Protein AF-A0A8T5L4L7-F1 (afdb_monomer_lite)

Sequence (57 aa):
MSIKETIKHYIRVMRIARKPSKEEFVNTGKVCALGIGIIGVIGFAIFIAFVLLLPWL

Structure (mmCIF, N/CA/C/O backbone):
data_AF-A0A8T5L4L7-F1
#
_entry.id   AF-A0A8T5L4L7-F1
#
loop_
_atom_site.group_PDB
_atom_site.id
_atom_site.type_symbol
_atom_site.label_atom_id
_atom_site.label_alt_id
_atom_site.label_comp_id
_atom_site.label_asym_id
_atom_site.label_entity_id
_atom_site.label_seq_id
_atom_site.pdbx_PDB_ins_code
_atom_site.Cartn_x
_atom_site.Cartn_y
_atom_site.Cartn_z
_atom_site.occupancy
_atom_site.B_iso_or_equiv
_atom_site.auth_seq_id
_atom_site.auth_comp_id
_atom_site.auth_asym_id
_atom_site.auth_atom_id
_atom_site.pdbx_PDB_model_num
ATOM 1 N N . MET A 1 1 ? -0.485 -12.006 33.528 1.00 60.75 1 MET A N 1
ATOM 2 C CA . MET A 1 1 ? -1.538 -11.490 32.628 1.00 60.75 1 MET A CA 1
ATOM 3 C C . MET A 1 1 ? -2.333 -12.673 32.115 1.00 60.75 1 MET A C 1
ATOM 5 O O . MET A 1 1 ? -1.743 -13.574 31.532 1.00 60.75 1 MET A O 1
ATOM 9 N N . SER A 1 2 ? -3.628 -12.727 32.406 1.00 86.75 2 SER A N 1
ATOM 10 C CA . SER A 1 2 ? -4.513 -13.801 31.958 1.00 86.75 2 SER A CA 1
ATOM 11 C C . SER A 1 2 ? -4.914 -13.584 30.498 1.00 86.75 2 SER A C 1
ATOM 13 O O . SER A 1 2 ? -5.199 -12.462 30.085 1.00 86.75 2 SER A O 1
ATOM 15 N N . ILE A 1 3 ? -5.000 -14.657 29.707 1.00 90.06 3 ILE A N 1
ATOM 16 C CA . ILE A 1 3 ? -5.407 -14.609 28.287 1.00 90.06 3 ILE A CA 1
ATOM 17 C C . ILE A 1 3 ? -6.758 -13.889 28.113 1.00 90.06 3 ILE A C 1
ATOM 19 O O . ILE A 1 3 ? -6.961 -13.152 27.147 1.00 90.06 3 ILE A O 1
ATOM 23 N N . LYS A 1 4 ? -7.667 -14.034 29.088 1.00 90.31 4 LYS A N 1
ATOM 24 C CA . LYS A 1 4 ? -8.972 -13.354 29.094 1.00 90.31 4 LYS A CA 1
ATOM 25 C C . LYS A 1 4 ? -8.846 -11.826 29.134 1.00 90.31 4 LYS A C 1
ATOM 27 O O . LYS A 1 4 ? -9.640 -11.131 28.501 1.00 90.31 4 LYS A O 1
ATOM 32 N N . GLU A 1 5 ? -7.859 -11.300 29.853 1.00 91.56 5 GLU A N 1
ATOM 33 C CA . GLU A 1 5 ? -7.613 -9.857 29.971 1.00 91.56 5 GLU A CA 1
ATOM 34 C C . GLU A 1 5 ? -7.031 -9.296 28.671 1.00 91.56 5 GLU A C 1
ATOM 36 O O . GLU A 1 5 ? -7.483 -8.254 28.194 1.00 91.56 5 GLU A O 1
ATOM 41 N N . THR A 1 6 ? -6.114 -10.034 28.040 1.00 91.00 6 THR A N 1
ATOM 42 C CA . THR A 1 6 ? -5.518 -9.676 26.745 1.00 91.00 6 THR A CA 1
ATOM 43 C C . THR A 1 6 ? -6.566 -9.602 25.631 1.00 91.00 6 THR A C 1
ATOM 45 O O . THR A 1 6 ? -6.615 -8.625 24.884 1.00 91.00 6 THR A O 1
ATOM 48 N N . ILE A 1 7 ? -7.475 -10.580 25.557 1.00 94.31 7 ILE A N 1
ATOM 49 C CA . ILE A 1 7 ? -8.571 -10.573 24.574 1.00 94.31 7 ILE A CA 1
ATOM 50 C C . ILE A 1 7 ? -9.503 -9.377 24.807 1.00 94.31 7 ILE A C 1
ATOM 52 O O . ILE A 1 7 ? -9.867 -8.670 23.865 1.00 94.31 7 ILE A O 1
ATOM 56 N N . LYS A 1 8 ? -9.860 -9.102 26.068 1.00 94.06 8 LYS A N 1
ATOM 57 C CA . LYS A 1 8 ? -10.702 -7.952 26.423 1.00 94.06 8 LYS A CA 1
ATOM 58 C C . LYS A 1 8 ? -10.045 -6.624 26.029 1.00 94.0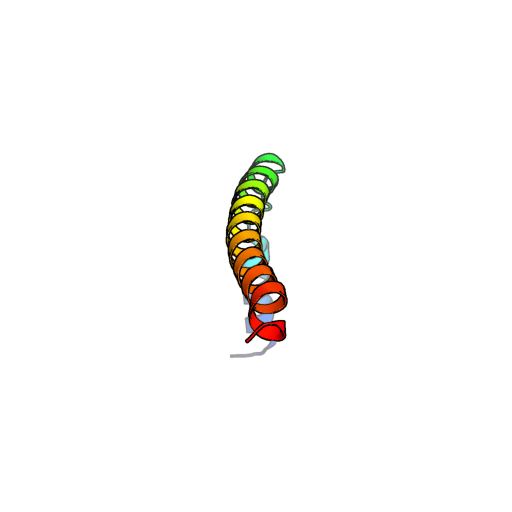6 8 LYS A C 1
ATOM 60 O O . LYS A 1 8 ? -10.742 -5.710 25.585 1.00 94.06 8 L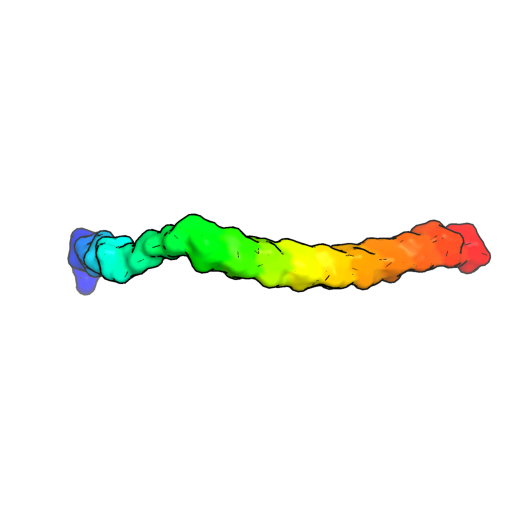YS A O 1
ATOM 65 N N . HIS A 1 9 ? -8.721 -6.531 26.142 1.00 93.69 9 HIS A N 1
ATOM 66 C CA . HIS A 1 9 ? -7.947 -5.378 25.693 1.00 93.69 9 HIS A CA 1
ATOM 67 C C . HIS A 1 9 ? -8.007 -5.202 24.164 1.00 93.69 9 HIS A C 1
ATOM 69 O O . HIS A 1 9 ? -8.361 -4.121 23.694 1.00 93.69 9 HIS A O 1
ATOM 75 N N . TYR A 1 10 ? -7.774 -6.258 23.377 1.00 94.12 10 TYR A N 1
ATOM 76 C CA . TYR A 1 10 ? -7.851 -6.186 21.909 1.00 94.12 10 TYR A CA 1
ATOM 77 C C . TYR A 1 10 ? -9.243 -5.822 21.387 1.00 94.12 10 TYR A C 1
ATOM 79 O O . TYR A 1 10 ? -9.366 -5.016 20.466 1.00 94.12 10 TYR A O 1
ATOM 87 N N . ILE A 1 11 ? -10.306 -6.335 22.012 1.00 94.31 11 ILE A N 1
ATOM 88 C CA . ILE A 1 11 ? -11.686 -5.960 21.666 1.00 94.31 11 ILE A CA 1
ATOM 89 C C . ILE A 1 11 ? -11.910 -4.456 21.865 1.00 94.31 11 ILE A C 1
ATOM 91 O O . ILE A 1 11 ? -12.574 -3.817 21.047 1.00 94.31 11 ILE A O 1
ATOM 95 N N . ARG A 1 12 ? -11.351 -3.867 22.929 1.00 95.00 12 ARG A N 1
ATOM 96 C CA . ARG A 1 12 ? -11.460 -2.425 23.175 1.00 95.00 12 ARG A CA 1
ATOM 97 C C . ARG A 1 12 ? -10.740 -1.620 22.095 1.00 95.00 12 ARG A C 1
ATOM 99 O O . ARG A 1 12 ? -11.306 -0.647 21.616 1.00 95.00 12 ARG A O 1
ATOM 106 N N . VAL A 1 13 ? -9.549 -2.051 21.680 1.00 94.88 13 VAL A N 1
ATOM 107 C CA . VAL A 1 13 ? -8.791 -1.405 20.595 1.00 94.88 13 VAL A CA 1
ATOM 108 C C . VAL A 1 13 ? -9.569 -1.451 19.278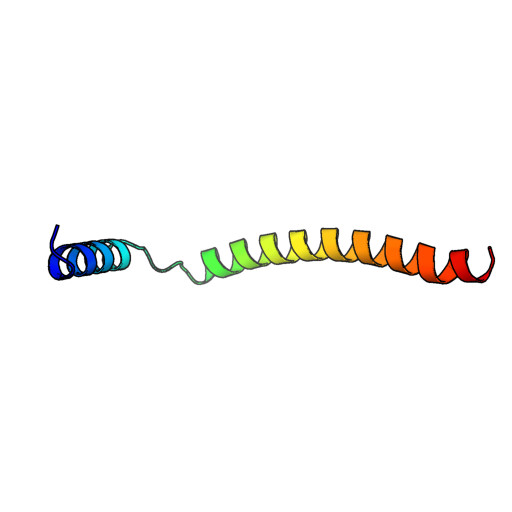 1.00 94.88 13 VAL A C 1
ATOM 110 O O . VAL A 1 13 ? -9.759 -0.414 18.649 1.00 94.88 13 VAL A O 1
ATOM 113 N N . MET A 1 14 ? -10.106 -2.616 18.899 1.00 91.50 14 MET A N 1
ATOM 114 C CA . MET A 1 14 ? -10.916 -2.747 17.679 1.00 91.50 14 MET A CA 1
ATOM 115 C C . MET A 1 14 ? -12.183 -1.884 17.708 1.00 91.50 14 MET A C 1
ATOM 117 O O . MET A 1 14 ? -12.602 -1.389 16.669 1.00 91.50 14 MET A O 1
ATOM 121 N N . ARG A 1 15 ? -12.786 -1.667 18.885 1.00 91.81 15 ARG A N 1
ATOM 122 C CA . ARG A 1 15 ? -13.941 -0.764 19.039 1.00 91.81 15 ARG A CA 1
ATOM 123 C C . ARG A 1 15 ? -13.586 0.717 18.893 1.00 91.81 15 ARG A C 1
ATOM 125 O O . ARG A 1 15 ? -14.464 1.498 18.549 1.00 91.81 15 ARG A O 1
ATOM 132 N N . ILE A 1 16 ? -12.343 1.104 19.186 1.00 94.12 16 ILE A N 1
ATOM 133 C CA . ILE A 1 16 ? -11.863 2.491 19.053 1.00 94.12 16 ILE A CA 1
ATOM 134 C C . ILE A 1 16 ? -11.482 2.803 17.596 1.00 94.12 16 ILE A C 1
ATOM 136 O O . ILE A 1 16 ? -11.513 3.962 17.187 1.00 94.12 16 ILE A O 1
ATOM 140 N N . ALA A 1 17 ? -11.150 1.787 16.794 1.00 91.44 17 ALA A N 1
ATOM 141 C CA . ALA A 1 17 ? -10.835 1.970 15.384 1.00 91.44 17 ALA A CA 1
ATOM 142 C C . ALA A 1 17 ? -12.035 2.559 14.615 1.00 91.44 17 ALA A C 1
ATOM 144 O O . ALA A 1 17 ? -13.113 1.966 14.541 1.00 91.44 17 ALA A O 1
ATOM 145 N N . ARG A 1 18 ? -11.844 3.741 14.019 1.00 89.25 18 ARG A N 1
ATOM 146 C CA . ARG A 1 18 ? -12.851 4.409 13.186 1.00 89.25 18 ARG A CA 1
ATOM 147 C C . ARG A 1 18 ? -12.940 3.703 11.834 1.00 89.25 18 ARG A C 1
ATOM 149 O O . ARG A 1 18 ? -11.939 3.575 11.135 1.00 89.25 18 ARG A O 1
ATOM 156 N N . LYS A 1 19 ? -14.146 3.284 11.440 1.00 91.75 19 LYS A N 1
ATOM 157 C CA . LYS A 1 19 ? -14.393 2.791 10.078 1.00 91.75 19 LYS A CA 1
ATOM 158 C C . LYS A 1 19 ? -14.164 3.943 9.085 1.00 91.75 19 LYS A C 1
ATOM 160 O O . LYS A 1 19 ? -14.775 4.996 9.283 1.00 91.75 19 LYS A O 1
ATOM 165 N N . PRO A 1 20 ? -13.326 3.766 8.048 1.00 90.88 20 PRO A N 1
ATOM 166 C CA . PRO A 1 20 ? -13.066 4.825 7.079 1.00 90.88 20 PRO A CA 1
ATOM 167 C C . PRO A 1 20 ? -14.341 5.188 6.317 1.00 90.88 20 PRO A C 1
ATOM 169 O O . PRO A 1 20 ? -15.216 4.339 6.093 1.00 90.88 20 PRO A O 1
ATOM 172 N N . SER A 1 21 ? -14.447 6.450 5.903 1.00 95.62 21 SER A N 1
ATOM 173 C CA . SER A 1 21 ? -15.505 6.866 4.983 1.00 95.62 21 SER A CA 1
ATOM 174 C C . SER A 1 21 ? -15.263 6.270 3.589 1.00 95.62 21 SER A C 1
ATOM 176 O O . SER A 1 21 ? -14.142 5.890 3.238 1.00 95.62 21 SER A O 1
ATOM 178 N N . LYS A 1 22 ? -16.315 6.177 2.763 1.00 94.31 22 LYS A N 1
ATOM 179 C CA . LYS A 1 22 ? -16.164 5.696 1.377 1.00 94.31 22 LYS A CA 1
ATOM 180 C C . LYS A 1 22 ? -15.188 6.570 0.583 1.00 94.31 22 LYS A C 1
ATOM 182 O O . LYS A 1 22 ? -14.432 6.050 -0.226 1.00 94.31 22 LYS A O 1
ATOM 187 N N . GLU A 1 23 ? -15.198 7.875 0.831 1.00 96.00 23 GLU A N 1
ATOM 188 C CA . GLU A 1 23 ? -14.316 8.831 0.166 1.00 96.00 23 GLU A CA 1
ATOM 189 C C . GLU A 1 23 ? -12.854 8.661 0.595 1.00 96.00 23 GLU A C 1
ATOM 191 O O . GLU A 1 23 ? -11.984 8.546 -0.265 1.00 96.00 23 GLU A O 1
ATOM 196 N N . GLU A 1 24 ? -12.590 8.561 1.904 1.00 94.75 24 GLU A N 1
ATOM 197 C CA . GLU A 1 24 ? -11.250 8.300 2.451 1.00 94.75 24 GLU A CA 1
ATOM 198 C C . GLU A 1 24 ? -10.682 6.996 1.868 1.00 94.75 24 GLU A C 1
ATOM 200 O O . GLU A 1 24 ? -9.564 6.973 1.357 1.00 94.75 24 GLU A O 1
ATOM 205 N N . PHE A 1 25 ? -11.488 5.928 1.860 1.00 95.75 25 PHE A N 1
ATOM 206 C CA . PHE A 1 25 ? -11.091 4.632 1.312 1.00 95.75 25 PHE A CA 1
ATOM 207 C C . PHE A 1 25 ? -10.737 4.710 -0.177 1.00 95.75 25 PHE A C 1
ATOM 209 O O . PHE A 1 25 ? -9.706 4.186 -0.599 1.00 95.75 25 PHE A O 1
ATOM 216 N N . VAL A 1 26 ? -11.568 5.381 -0.979 1.00 96.94 26 VAL A N 1
ATOM 217 C CA . VAL A 1 26 ? -11.334 5.527 -2.420 1.00 96.94 26 VAL A CA 1
ATOM 218 C C . VAL A 1 26 ? -10.108 6.396 -2.695 1.00 96.94 26 VAL A C 1
ATOM 220 O O . VAL A 1 26 ? -9.321 6.058 -3.575 1.00 96.94 26 VAL A O 1
ATOM 223 N N . ASN A 1 27 ? -9.906 7.483 -1.950 1.00 97.12 27 ASN A N 1
ATOM 224 C CA . ASN A 1 27 ? -8.744 8.349 -2.135 1.00 97.12 27 ASN A CA 1
ATOM 225 C C . ASN A 1 27 ? -7.441 7.629 -1.779 1.00 97.12 27 ASN A C 1
ATOM 227 O O . ASN A 1 27 ? -6.511 7.638 -2.584 1.00 97.12 27 ASN A O 1
ATOM 231 N N . THR A 1 28 ? -7.386 6.933 -0.640 1.00 96.75 28 THR A N 1
ATOM 232 C CA . THR A 1 28 ? -6.228 6.095 -0.295 1.00 96.75 28 THR A CA 1
ATOM 233 C C . THR A 1 28 ? -6.016 5.000 -1.338 1.00 96.75 28 THR A C 1
ATOM 235 O O . THR A 1 28 ? -4.898 4.817 -1.815 1.00 96.75 28 THR A O 1
ATOM 238 N N . GLY A 1 29 ? -7.087 4.327 -1.767 1.00 97.62 29 GLY A N 1
ATOM 239 C CA . GLY A 1 29 ? -7.030 3.297 -2.802 1.00 97.62 29 GLY A CA 1
ATOM 240 C C . GLY A 1 29 ? -6.453 3.804 -4.127 1.00 97.62 29 GLY A C 1
ATOM 241 O O . GLY A 1 29 ? -5.612 3.131 -4.716 1.00 97.62 29 GLY A O 1
ATOM 242 N N . LYS A 1 30 ? -6.831 5.010 -4.571 1.00 97.38 30 LYS A N 1
ATOM 243 C CA . LYS A 1 30 ? -6.282 5.648 -5.781 1.00 97.38 30 LYS A CA 1
ATOM 244 C C . LYS A 1 30 ? -4.780 5.900 -5.671 1.00 97.38 30 LYS A C 1
ATOM 246 O O . LYS A 1 30 ? -4.047 5.597 -6.607 1.00 97.38 30 LYS A O 1
ATOM 251 N N . VAL A 1 31 ? -4.318 6.427 -4.536 1.00 97.69 31 VAL A N 1
ATOM 252 C CA . VAL A 1 31 ? -2.888 6.690 -4.304 1.00 97.69 31 VAL A CA 1
ATOM 253 C C . VAL A 1 31 ? -2.093 5.382 -4.279 1.00 97.69 31 VAL A C 1
ATOM 255 O O . VAL A 1 31 ? -1.056 5.281 -4.933 1.00 97.69 31 VAL A O 1
ATOM 258 N N . CYS A 1 32 ? -2.602 4.351 -3.598 1.00 97.88 32 CYS A N 1
ATOM 259 C CA . CYS A 1 32 ? -1.978 3.028 -3.588 1.00 97.88 32 CYS A CA 1
ATOM 260 C C . CYS A 1 32 ? -1.922 2.409 -4.992 1.00 97.88 32 CYS A C 1
ATOM 262 O O . CYS A 1 32 ? -0.876 1.903 -5.393 1.00 97.88 32 CYS A O 1
ATOM 264 N N . ALA A 1 33 ? -3.018 2.480 -5.753 1.00 97.81 33 ALA A N 1
ATOM 265 C CA . ALA A 1 33 ? -3.078 1.966 -7.118 1.00 97.81 33 ALA A CA 1
ATOM 266 C C . ALA A 1 33 ? -2.075 2.674 -8.038 1.00 97.81 33 ALA A C 1
ATOM 268 O O . ALA A 1 33 ? -1.406 2.014 -8.830 1.00 97.81 33 ALA A O 1
ATOM 269 N N . LEU A 1 34 ? -1.916 3.994 -7.893 1.00 98.19 34 LEU A N 1
ATOM 270 C CA . LEU A 1 34 ? -0.924 4.763 -8.642 1.00 98.19 34 LEU A CA 1
ATOM 271 C C . LEU A 1 34 ? 0.507 4.320 -8.303 1.00 98.19 34 LEU A C 1
ATOM 273 O O . LEU A 1 34 ? 1.305 4.087 -9.207 1.00 98.19 34 LEU A O 1
ATOM 277 N N . GLY A 1 35 ? 0.821 4.147 -7.015 1.00 97.56 35 GLY A N 1
ATOM 278 C CA . GLY A 1 35 ? 2.144 3.697 -6.572 1.00 97.56 35 GLY A CA 1
ATOM 279 C C . GLY A 1 35 ? 2.498 2.299 -7.086 1.00 97.56 35 GLY A C 1
ATOM 280 O O . GLY A 1 35 ? 3.568 2.103 -7.662 1.00 97.56 35 GLY A O 1
ATOM 281 N N . ILE A 1 36 ? 1.578 1.341 -6.941 1.00 98.06 36 ILE A N 1
ATOM 282 C CA . ILE A 1 36 ? 1.759 -0.028 -7.449 1.00 98.06 36 ILE A CA 1
ATOM 283 C C . ILE A 1 36 ? 1.873 -0.019 -8.976 1.00 98.06 36 ILE A C 1
ATOM 285 O O . ILE A 1 36 ? 2.726 -0.713 -9.523 1.00 98.06 36 ILE A O 1
ATOM 289 N N . GLY A 1 37 ? 1.060 0.790 -9.662 1.00 98.00 37 GLY A N 1
ATOM 290 C CA . GLY A 1 37 ? 1.110 0.942 -11.112 1.00 98.00 37 GLY A CA 1
ATOM 291 C C . GLY A 1 37 ? 2.473 1.424 -11.601 1.00 98.00 37 GLY A C 1
ATOM 292 O O . GLY A 1 37 ? 3.048 0.810 -12.492 1.00 98.00 37 GLY A O 1
ATOM 293 N N . ILE A 1 38 ? 3.034 2.467 -10.983 1.00 98.12 38 ILE A N 1
ATOM 294 C CA . ILE A 1 38 ? 4.347 3.003 -11.372 1.00 98.12 38 ILE A CA 1
ATOM 295 C C . ILE A 1 38 ? 5.450 1.962 -11.156 1.00 98.12 38 ILE A C 1
ATOM 297 O O . ILE A 1 38 ? 6.227 1.689 -12.070 1.00 98.12 38 ILE A O 1
ATOM 301 N N . ILE A 1 39 ? 5.505 1.347 -9.971 1.00 98.00 39 ILE A N 1
ATOM 302 C CA . ILE A 1 39 ? 6.529 0.341 -9.651 1.00 98.00 39 ILE A CA 1
ATOM 303 C C . ILE A 1 39 ? 6.392 -0.877 -10.575 1.00 98.00 39 ILE A C 1
ATOM 305 O O . ILE A 1 39 ? 7.389 -1.376 -11.096 1.00 98.00 39 ILE A O 1
ATOM 309 N N . GLY A 1 40 ? 5.158 -1.322 -10.821 1.00 97.75 40 GLY A N 1
ATOM 310 C CA . GLY A 1 40 ? 4.857 -2.437 -11.711 1.00 97.75 40 GLY A CA 1
ATOM 311 C C . GLY A 1 40 ? 5.285 -2.164 -13.149 1.00 97.75 40 GLY A C 1
ATOM 312 O O . GLY A 1 40 ? 5.933 -3.012 -13.751 1.00 97.75 40 GLY A O 1
ATOM 313 N N . VAL A 1 41 ? 5.001 -0.972 -13.682 1.00 98.19 41 VAL A N 1
ATOM 314 C CA . VAL A 1 41 ? 5.422 -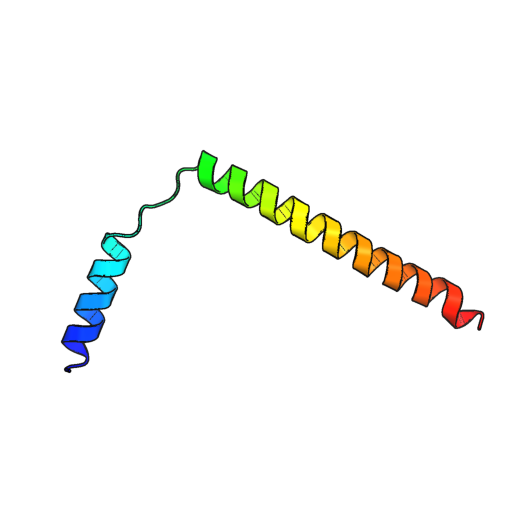0.572 -15.034 1.00 98.19 41 VAL A CA 1
ATOM 315 C C . VAL A 1 41 ? 6.943 -0.521 -15.152 1.00 98.19 41 VAL A C 1
ATOM 317 O O . VAL A 1 41 ? 7.482 -1.019 -16.135 1.00 98.19 41 VAL A O 1
ATOM 320 N N . ILE A 1 42 ? 7.649 0.020 -14.155 1.00 98.06 42 ILE A N 1
ATOM 321 C CA . ILE A 1 42 ? 9.120 0.067 -14.167 1.00 98.06 42 ILE A CA 1
ATOM 322 C C . ILE A 1 42 ? 9.705 -1.352 -14.152 1.00 98.06 42 ILE A C 1
ATOM 324 O O . ILE A 1 42 ? 10.539 -1.682 -14.994 1.00 98.06 42 ILE A O 1
ATOM 328 N N . GLY A 1 43 ? 9.245 -2.214 -13.240 1.00 97.19 43 GLY A N 1
ATOM 329 C CA . GLY A 1 43 ? 9.699 -3.606 -13.178 1.00 97.19 43 GLY A CA 1
ATOM 330 C C . GLY A 1 43 ? 9.372 -4.386 -14.454 1.00 97.19 43 GLY A C 1
ATOM 331 O O . GLY A 1 43 ? 10.201 -5.146 -14.953 1.00 97.19 43 GLY A O 1
ATOM 332 N N . PHE A 1 44 ? 8.193 -4.151 -15.029 1.00 97.12 44 PHE A N 1
ATOM 333 C CA . PHE A 1 44 ? 7.764 -4.773 -16.276 1.00 97.12 44 PHE A CA 1
ATOM 334 C C . PHE A 1 44 ? 8.583 -4.298 -17.482 1.00 97.12 44 PHE A C 1
ATOM 336 O O . PHE A 1 44 ? 8.956 -5.111 -18.325 1.00 97.12 44 PHE A O 1
ATOM 343 N N . ALA A 1 45 ? 8.928 -3.011 -17.547 1.00 96.62 45 ALA A N 1
ATOM 344 C CA . ALA A 1 45 ? 9.793 -2.469 -18.590 1.00 96.62 45 ALA A CA 1
ATOM 345 C C . ALA A 1 45 ? 11.198 -3.089 -18.539 1.00 96.62 45 ALA A C 1
ATOM 347 O O . ALA A 1 45 ? 11.732 -3.476 -19.577 1.00 96.62 45 ALA A O 1
ATOM 348 N N . ILE A 1 46 ? 11.766 -3.250 -17.336 1.00 95.62 46 ILE A N 1
ATOM 349 C CA . ILE A 1 46 ? 13.045 -3.950 -17.144 1.00 95.62 46 ILE A CA 1
ATOM 350 C C . ILE A 1 46 ? 12.925 -5.402 -17.618 1.00 95.62 46 ILE A C 1
ATOM 352 O O . ILE A 1 46 ? 13.770 -5.867 -18.376 1.00 95.62 46 ILE A O 1
ATOM 356 N N . PHE A 1 47 ? 11.861 -6.109 -17.231 1.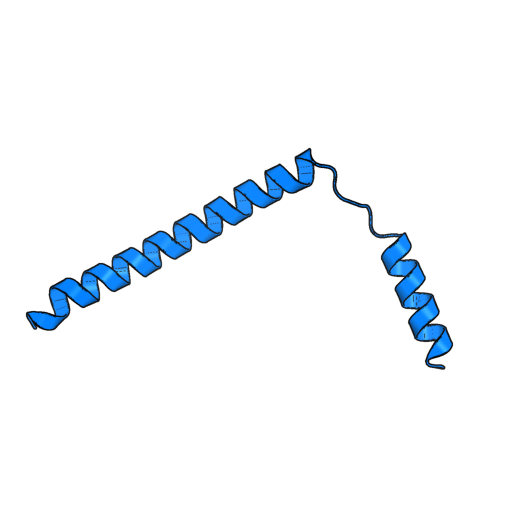00 95.00 47 PHE A N 1
ATOM 357 C CA . PHE A 1 47 ? 11.629 -7.485 -17.668 1.00 95.00 47 PHE A CA 1
ATOM 358 C C . PHE A 1 47 ? 11.554 -7.610 -19.195 1.00 95.00 47 PHE A C 1
ATOM 360 O O . PHE A 1 47 ? 12.237 -8.456 -19.765 1.00 95.00 47 PHE A O 1
ATOM 367 N N . ILE A 1 48 ? 10.785 -6.746 -19.867 1.00 95.19 48 ILE A N 1
ATOM 368 C CA . ILE A 1 48 ? 10.699 -6.727 -21.333 1.00 95.19 48 ILE A CA 1
ATOM 369 C C . ILE A 1 48 ? 12.072 -6.478 -21.959 1.00 95.19 48 ILE A C 1
ATOM 371 O O . ILE A 1 48 ? 12.445 -7.179 -22.898 1.00 95.19 48 ILE A O 1
ATOM 375 N N . ALA A 1 49 ? 12.829 -5.506 -21.444 1.00 92.50 49 ALA A N 1
ATOM 376 C CA . ALA A 1 49 ? 14.162 -5.205 -21.953 1.00 92.50 49 ALA A CA 1
ATOM 377 C C . ALA A 1 49 ? 15.090 -6.423 -21.839 1.00 92.50 49 ALA A C 1
ATOM 379 O O . ALA A 1 49 ? 15.761 -6.767 -22.806 1.00 92.50 49 ALA A O 1
ATOM 380 N N . PHE A 1 50 ? 15.072 -7.125 -20.703 1.00 93.00 50 PHE A N 1
ATOM 381 C CA . PHE A 1 50 ? 15.824 -8.367 -20.529 1.00 93.00 50 PHE A CA 1
ATOM 382 C C . PHE A 1 50 ? 15.352 -9.460 -21.495 1.00 93.00 50 PHE A C 1
ATOM 384 O O . PHE A 1 50 ? 16.164 -10.041 -22.200 1.00 93.00 50 PHE A O 1
ATOM 391 N N . VAL A 1 51 ? 14.050 -9.726 -21.582 1.00 91.94 51 VAL A N 1
ATOM 392 C CA . VAL A 1 51 ? 13.516 -10.801 -22.433 1.00 91.94 51 VAL A CA 1
ATOM 393 C C . VAL A 1 51 ? 13.755 -10.554 -23.922 1.00 91.94 51 VAL A C 1
ATOM 395 O O . VAL A 1 51 ? 13.916 -11.518 -24.658 1.00 91.94 51 VAL A O 1
ATOM 398 N N . LEU A 1 52 ? 13.781 -9.303 -24.383 1.00 88.12 52 LEU A N 1
ATOM 399 C CA . LEU A 1 52 ? 14.011 -8.984 -25.796 1.00 88.12 52 LEU A CA 1
ATOM 400 C C . LEU A 1 52 ? 15.496 -8.871 -26.159 1.00 88.12 52 LEU A C 1
ATOM 402 O O . LEU A 1 52 ? 15.868 -9.261 -27.262 1.00 88.12 52 LEU A O 1
ATOM 406 N N . LEU A 1 53 ? 16.341 -8.343 -25.264 1.00 82.38 53 LEU A N 1
ATOM 407 C CA . LEU A 1 53 ? 17.764 -8.109 -25.550 1.00 82.38 53 LEU A CA 1
ATOM 408 C C . LEU A 1 53 ? 18.650 -9.322 -25.238 1.00 82.38 53 LEU A C 1
ATOM 410 O O . LEU A 1 53 ? 19.616 -9.566 -25.951 1.00 82.38 53 LEU A O 1
ATOM 414 N N . LEU A 1 54 ? 18.329 -10.091 -24.195 1.00 74.94 54 LEU A N 1
ATOM 415 C CA . LEU A 1 54 ? 19.125 -11.235 -23.741 1.00 74.94 54 LEU A CA 1
ATOM 416 C C . LEU A 1 54 ? 19.086 -12.471 -24.666 1.00 74.94 54 LEU A C 1
ATOM 418 O O . LEU A 1 54 ? 20.099 -13.147 -24.723 1.00 74.94 54 LEU A O 1
ATOM 422 N N . PRO A 1 55 ? 18.026 -12.792 -25.442 1.00 75.06 55 PRO A N 1
ATOM 423 C CA . PRO A 1 55 ? 18.099 -13.888 -26.419 1.00 75.06 55 PRO A CA 1
ATOM 424 C C . PRO A 1 55 ? 18.977 -13.576 -27.641 1.00 75.06 55 PRO A C 1
ATOM 426 O O . PRO A 1 55 ? 19.262 -14.482 -28.420 1.00 75.06 55 PRO A O 1
ATOM 429 N N . TRP A 1 56 ? 19.364 -12.311 -27.836 1.00 70.50 56 TRP A N 1
ATOM 430 C CA . TRP A 1 56 ? 20.266 -11.870 -28.906 1.00 70.50 56 TRP A CA 1
ATOM 431 C C . TRP A 1 56 ? 21.710 -11.630 -28.427 1.00 70.50 56 TRP A C 1
ATOM 433 O O . TRP A 1 56 ? 22.563 -11.309 -29.257 1.00 70.50 56 TRP A O 1
ATOM 443 N N . LEU A 1 57 ? 21.974 -11.778 -27.121 1.00 60.25 57 LEU A N 1
ATOM 444 C CA . LEU A 1 57 ? 23.302 -11.739 -26.501 1.00 60.25 57 LEU A CA 1
ATOM 445 C C . LEU A 1 57 ? 23.778 -13.166 -26.199 1.00 60.25 57 LEU A C 1
ATOM 447 O O . LEU A 1 57 ? 24.955 -13.458 -26.500 1.00 60.25 57 LEU A O 1
#

Secondary structure (DSSP, 8-state):
--HHHHHHHHHHHHHHSPPPPHHHHHHHHHHHHHHHHHHHHHHHHHHHHHHHHGGG-

Foldseek 3Di:
DDPVVVVVVVVVVVVPDDDDDPVRVVVVVVVVCVVCVVVVVVVVVVVVCCVVVVVVD

Radius of gyration: 22.54 Å; chains: 1; bounding box: 40×23×62 Å

pLDDT: mean 92.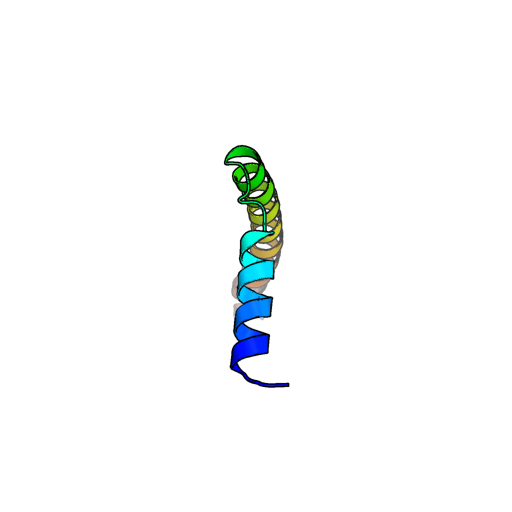18, std 8.32, range [60.25, 98.19]